Protein AF-A0AAN6MH29-F1 (afdb_monomer)

Radius of gyration: 41.67 Å; Cα contacts (8 Å, |Δi|>4): 43; chains: 1; bounding box: 93×22×119 Å

Foldseek 3Di:
DDDDDDDDDDDDDDDDDDDDDDDPPPPDDDPDDDDPPDDDPVRVCVVVVVVVVVVVVVVCCVPDPLNVPQDADPVVRFGDPVSHSDLVRDCPRPCCCCCVVVVVVVVVVD

Solvent-accessible surface area (backbone atoms only — not comparable to full-atom values): 7290 Å² total; per-residue (Å²): 138,84,82,86,84,82,78,80,81,82,81,78,78,81,82,78,86,76,85,78,78,84,80,81,79,80,76,74,84,72,78,83,75,85,55,95,89,55,76,50,76,67,53,45,50,60,63,47,45,58,63,51,52,50,51,53,50,52,51,49,46,71,74,33,68,59,61,65,70,41,60,76,36,79,89,77,74,33,33,48,85,94,52,35,69,44,72,79,56,35,86,82,20,65,62,49,50,49,50,56,59,48,38,44,54,56,63,75,73,105

Mean predicted aligned error: 18.08 Å

Structure (mmCIF, N/CA/C/O backbone):
data_AF-A0AAN6MH29-F1
#
_entry.id   AF-A0AAN6MH29-F1
#
loop_
_atom_site.group_PDB
_atom_site.id
_atom_site.type_symbol
_atom_site.label_atom_id
_atom_site.label_alt_id
_atom_site.label_comp_id
_atom_site.label_asym_id
_atom_site.label_entity_id
_atom_site.label_seq_id
_atom_site.pdbx_PDB_ins_code
_atom_site.Cartn_x
_atom_site.Cartn_y
_atom_site.Cartn_z
_atom_site.occupancy
_atom_site.B_iso_or_equiv
_atom_site.auth_seq_id
_atom_site.auth_comp_id
_atom_site.auth_asym_id
_atom_site.auth_atom_id
_atom_site.pdbx_PDB_model_num
ATOM 1 N N . MET A 1 1 ? -71.768 1.192 96.881 1.00 59.25 1 MET A N 1
ATOM 2 C CA . MET A 1 1 ? -71.438 1.476 95.469 1.00 59.25 1 MET A CA 1
ATOM 3 C C . MET A 1 1 ?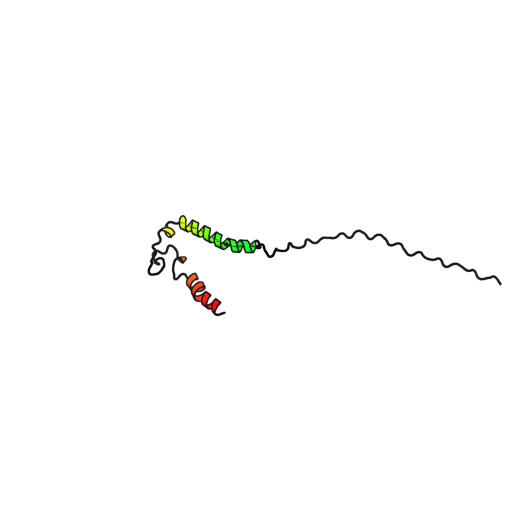 -70.070 2.155 95.455 1.00 59.25 1 MET A C 1
ATOM 5 O O . MET A 1 1 ? -70.006 3.303 95.875 1.00 59.25 1 MET A O 1
ATOM 9 N N . PRO A 1 2 ? -68.971 1.444 95.148 1.00 56.84 2 PRO A N 1
ATOM 10 C CA . PRO A 1 2 ? -67.647 2.059 95.021 1.00 56.84 2 PRO A CA 1
ATOM 11 C C . PRO A 1 2 ? -67.490 2.759 93.650 1.00 56.84 2 PRO A C 1
ATOM 13 O O . PRO A 1 2 ? -68.180 2.373 92.703 1.00 56.84 2 PRO A O 1
ATOM 16 N N . PRO A 1 3 ? -66.641 3.798 93.534 1.00 67.38 3 PRO A N 1
ATOM 17 C CA . PRO A 1 3 ? -66.381 4.499 92.271 1.00 67.38 3 PRO A CA 1
ATOM 18 C C . PRO A 1 3 ? -65.487 3.667 91.325 1.00 67.38 3 PRO A C 1
ATOM 20 O O . PRO A 1 3 ? -64.791 2.770 91.796 1.00 67.38 3 PRO A O 1
ATOM 23 N N . PRO A 1 4 ? -65.487 3.934 90.003 1.00 62.44 4 PRO A N 1
ATOM 24 C CA . PRO A 1 4 ? -64.649 3.204 89.053 1.00 62.44 4 PRO A CA 1
ATOM 25 C C . PRO A 1 4 ? -63.178 3.653 89.105 1.00 62.44 4 PRO A C 1
ATOM 27 O O . PRO A 1 4 ? -62.876 4.849 89.108 1.00 62.44 4 PRO A O 1
ATOM 30 N N . ASP A 1 5 ? -62.270 2.676 89.097 1.00 59.62 5 ASP A N 1
ATOM 31 C CA . ASP A 1 5 ? -60.820 2.860 89.037 1.00 59.62 5 ASP A CA 1
ATOM 32 C C . ASP A 1 5 ? -60.380 3.370 87.652 1.00 59.62 5 ASP A C 1
ATOM 34 O O . ASP A 1 5 ? -60.421 2.653 86.651 1.00 59.62 5 ASP A O 1
ATOM 38 N N . ASN A 1 6 ? -59.921 4.621 87.585 1.00 57.28 6 ASN A N 1
ATOM 39 C CA . ASN A 1 6 ? -59.291 5.189 86.392 1.00 57.28 6 ASN A CA 1
ATOM 40 C C . ASN A 1 6 ? -57.809 4.785 86.338 1.00 57.28 6 ASN A C 1
ATOM 42 O O . ASN A 1 6 ? -56.955 5.432 86.944 1.00 57.28 6 ASN A O 1
ATOM 46 N N . HIS A 1 7 ? -57.479 3.747 85.568 1.00 61.25 7 HIS A N 1
ATOM 47 C CA . HIS A 1 7 ? -56.090 3.473 85.195 1.00 61.25 7 HIS A CA 1
ATOM 48 C C . HIS A 1 7 ? -55.636 4.423 84.069 1.00 61.25 7 HIS A C 1
ATOM 50 O O . HIS A 1 7 ? -56.255 4.439 83.004 1.00 61.25 7 HIS A O 1
ATOM 56 N N . PRO A 1 8 ? -54.541 5.191 84.231 1.00 58.06 8 PRO A N 1
ATOM 57 C CA . PRO A 1 8 ? -54.000 5.987 83.139 1.00 58.06 8 PRO A CA 1
ATOM 58 C C . PRO A 1 8 ? -53.312 5.081 82.107 1.00 58.06 8 PRO A C 1
ATOM 60 O O . PRO A 1 8 ? -52.399 4.316 82.425 1.00 58.06 8 PRO A O 1
ATOM 63 N N . SER A 1 9 ? -53.736 5.196 80.847 1.00 56.06 9 SER A N 1
ATOM 64 C CA . SER A 1 9 ? -53.141 4.523 79.692 1.00 56.06 9 SER A CA 1
ATOM 65 C C . SER A 1 9 ? -51.634 4.784 79.608 1.00 56.06 9 SER A C 1
ATOM 67 O O . SER A 1 9 ? -51.175 5.914 79.422 1.00 56.06 9 SER A O 1
ATOM 69 N N . ARG A 1 10 ? -50.848 3.710 79.724 1.00 55.78 10 ARG A N 1
ATOM 70 C CA . ARG A 1 10 ? -49.388 3.703 79.594 1.00 55.78 10 ARG A CA 1
ATOM 71 C C . ARG A 1 10 ? -48.994 4.138 78.177 1.00 55.78 10 ARG A C 1
ATOM 73 O O . ARG A 1 10 ? -49.059 3.353 77.238 1.00 55.78 10 ARG A O 1
ATOM 80 N N . ARG A 1 11 ? -48.581 5.397 78.016 1.00 59.72 11 ARG A N 1
ATOM 81 C CA . ARG A 1 11 ? -48.057 5.944 76.755 1.00 59.72 11 ARG A CA 1
ATOM 82 C C . ARG A 1 11 ? -46.752 5.227 76.385 1.00 59.72 11 ARG A C 1
ATOM 84 O O . ARG A 1 11 ? -45.724 5.435 77.024 1.00 59.72 11 ARG A O 1
ATOM 91 N N . SER A 1 12 ? -46.786 4.382 75.359 1.00 58.56 12 SER A N 1
ATOM 92 C CA . SER A 1 12 ? -45.593 3.775 74.765 1.00 58.56 12 SER A CA 1
ATOM 93 C C . SER A 1 12 ? -44.773 4.839 74.025 1.00 58.56 12 SER A C 1
ATOM 95 O O . SER A 1 12 ? -45.284 5.524 73.140 1.00 58.56 12 SER A O 1
ATOM 97 N N . LYS A 1 13 ? -43.500 4.988 74.405 1.00 60.22 13 LYS A N 1
ATOM 98 C CA . LYS A 1 13 ? -42.505 5.813 73.701 1.00 60.22 13 LYS A CA 1
ATOM 99 C C . LYS A 1 13 ? -42.237 5.206 72.310 1.00 60.22 13 LYS A C 1
ATOM 101 O O . LYS A 1 13 ? -42.110 3.983 72.235 1.00 60.22 13 LYS A O 1
ATOM 106 N N . PRO A 1 14 ? -42.126 6.004 71.234 1.00 64.38 14 PRO A N 1
ATOM 107 C CA . PRO A 1 14 ? -41.683 5.482 69.946 1.00 64.38 14 PRO A CA 1
ATOM 108 C C . PRO A 1 14 ? -40.228 4.987 70.051 1.00 64.38 14 PRO A C 1
ATOM 110 O O . PRO A 1 14 ? -39.447 5.564 70.817 1.00 64.38 14 PRO A O 1
ATOM 113 N N . PRO A 1 15 ? -39.854 3.921 69.323 1.00 63.25 15 PRO A N 1
ATOM 114 C CA . PRO A 1 15 ? -38.483 3.427 69.311 1.00 63.25 15 PRO A CA 1
ATOM 115 C C . PRO A 1 15 ? -37.547 4.459 68.666 1.00 63.25 15 PRO A C 1
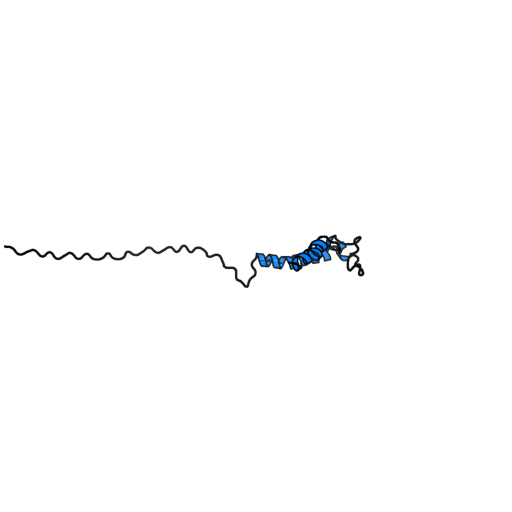ATOM 117 O O . PRO A 1 15 ? -37.855 5.022 67.615 1.00 63.25 15 PRO A O 1
ATOM 120 N N . SER A 1 16 ? -36.406 4.715 69.309 1.00 63.88 16 SER A N 1
ATOM 121 C CA . SER A 1 16 ? -35.322 5.530 68.748 1.00 63.88 16 SER A CA 1
ATOM 122 C C . SER A 1 16 ? -34.806 4.919 67.436 1.00 63.88 16 SER A C 1
ATOM 124 O O . SER A 1 16 ? -34.703 3.693 67.353 1.00 63.88 16 SER A O 1
ATOM 126 N N . PRO A 1 17 ? -34.437 5.729 66.427 1.00 62.41 17 PRO A N 1
ATOM 127 C CA . PRO A 1 17 ? -33.834 5.214 65.204 1.00 62.41 17 PRO A CA 1
ATOM 128 C C . PRO A 1 17 ? -32.441 4.647 65.504 1.00 62.41 17 PRO A C 1
ATOM 130 O O . PRO A 1 17 ? -31.566 5.351 66.010 1.00 62.41 17 PRO A O 1
ATOM 133 N N . SER A 1 18 ? -32.244 3.363 65.202 1.00 66.06 18 SER A N 1
ATOM 134 C CA . SER A 1 18 ? -30.928 2.721 65.218 1.00 66.06 18 SER A CA 1
ATOM 135 C C . SER A 1 18 ? -29.980 3.402 64.216 1.00 66.06 18 SER A C 1
ATOM 137 O O . SER A 1 18 ? -30.427 3.785 63.132 1.00 66.06 18 SER A O 1
ATOM 139 N N . PRO A 1 19 ? -28.674 3.528 64.515 1.00 65.19 19 PRO A N 1
ATOM 140 C CA . PRO A 1 19 ? -27.697 4.017 63.549 1.00 65.19 19 PRO A CA 1
ATOM 141 C C . PRO A 1 19 ? -27.545 2.991 62.419 1.00 65.19 19 PRO A C 1
ATOM 143 O O . PRO A 1 19 ? -27.209 1.835 62.672 1.00 65.19 19 PRO A O 1
ATOM 146 N N . ASN A 1 20 ? -27.793 3.399 61.173 1.00 66.88 20 ASN A N 1
ATOM 147 C CA . ASN A 1 20 ? -27.511 2.559 60.009 1.00 66.88 20 ASN A CA 1
ATOM 148 C C . ASN A 1 20 ? -25.992 2.312 59.896 1.00 66.88 20 ASN A C 1
ATOM 150 O O . ASN A 1 20 ? -25.216 3.252 60.095 1.00 66.88 20 ASN A O 1
ATOM 154 N N . PRO A 1 21 ? -25.543 1.089 59.556 1.00 67.56 21 PRO A N 1
ATOM 155 C CA . PRO A 1 21 ? -24.134 0.827 59.287 1.00 67.56 21 PRO A CA 1
ATOM 156 C C . PRO A 1 21 ? -23.659 1.612 58.047 1.00 67.56 21 PRO A C 1
ATOM 158 O O . PRO A 1 21 ? -24.452 1.854 57.132 1.00 67.56 21 PRO A O 1
ATOM 161 N N . PRO A 1 22 ? -22.378 2.021 57.991 1.00 62.03 22 PRO A N 1
ATOM 162 C CA . PRO A 1 22 ? -21.842 2.771 56.862 1.00 62.03 22 PRO A CA 1
ATOM 163 C C . PRO A 1 22 ? -21.908 1.925 55.587 1.00 62.03 22 PRO A C 1
ATOM 165 O O . PRO A 1 22 ? -21.326 0.843 55.507 1.00 62.03 22 PRO A O 1
ATOM 168 N N . ALA A 1 23 ? -22.622 2.430 54.581 1.00 62.06 23 ALA A N 1
ATOM 169 C CA . ALA A 1 23 ? -22.666 1.836 53.255 1.00 62.06 23 ALA A CA 1
ATOM 170 C C . ALA A 1 23 ? -21.245 1.794 52.675 1.00 62.06 23 ALA A C 1
ATOM 172 O O . ALA A 1 23 ? -20.635 2.830 52.414 1.00 62.06 23 ALA A O 1
ATOM 173 N N . THR A 1 24 ? -20.707 0.591 52.484 1.00 61.53 24 THR A N 1
ATOM 174 C CA . THR A 1 24 ? -19.460 0.388 51.750 1.00 61.53 24 THR A CA 1
ATOM 175 C C . THR A 1 24 ? -19.747 0.662 50.277 1.00 61.53 24 THR A C 1
ATOM 177 O O . THR A 1 24 ? -20.335 -0.162 49.579 1.00 61.53 24 THR A O 1
ATOM 180 N N . THR A 1 25 ? -19.395 1.850 49.796 1.00 63.72 25 THR A N 1
ATOM 181 C CA . THR A 1 25 ? -19.451 2.190 48.375 1.00 63.72 25 THR A CA 1
ATOM 182 C C . THR A 1 25 ? -18.399 1.373 47.631 1.00 63.72 25 THR A C 1
ATOM 184 O O . THR A 1 25 ? -17.228 1.737 47.559 1.00 63.72 25 THR A O 1
ATOM 187 N N . THR A 1 26 ? -18.806 0.238 47.064 1.00 62.00 26 THR A N 1
ATOM 188 C CA . THR A 1 26 ? -18.014 -0.464 46.052 1.00 62.00 26 THR A CA 1
ATOM 189 C C . THR A 1 26 ? -17.997 0.392 44.787 1.00 62.00 26 THR A C 1
ATOM 191 O O . THR A 1 26 ? -18.876 0.300 43.929 1.00 62.00 26 THR A O 1
ATOM 194 N N . THR A 1 27 ? -17.016 1.285 44.682 1.00 64.94 27 THR A N 1
ATOM 195 C CA . THR A 1 27 ? -16.803 2.109 43.491 1.00 64.94 27 THR A CA 1
ATOM 196 C C . THR A 1 27 ? -16.344 1.200 42.355 1.00 64.94 27 THR A C 1
ATOM 198 O O . THR A 1 27 ? -15.186 0.799 42.290 1.00 64.94 27 THR A O 1
ATOM 201 N N . THR A 1 28 ? -17.264 0.837 41.462 1.00 73.56 28 THR A N 1
ATOM 202 C CA . THR A 1 28 ? -16.914 0.136 40.220 1.00 73.56 28 THR A CA 1
ATOM 203 C C . THR A 1 28 ? -16.044 1.079 39.378 1.00 73.56 28 THR A C 1
ATOM 205 O O . THR A 1 28 ? -16.468 2.217 39.145 1.00 73.56 28 THR A O 1
ATOM 208 N N . PRO A 1 29 ? -14.836 0.680 38.935 1.00 70.12 29 PRO A N 1
ATOM 209 C CA . PRO A 1 29 ? -13.996 1.548 38.121 1.00 70.12 29 PRO A CA 1
ATOM 210 C C . PRO A 1 29 ? -14.704 1.834 36.794 1.00 70.12 29 PRO A C 1
ATOM 212 O O . PRO A 1 29 ? -15.001 0.932 36.011 1.00 70.12 29 PRO A O 1
ATOM 215 N N . ARG A 1 30 ? -15.010 3.111 36.551 1.00 71.69 30 ARG A N 1
ATOM 216 C CA . ARG A 1 30 ? -15.581 3.570 35.283 1.00 71.69 30 ARG A CA 1
ATOM 217 C C . ARG A 1 30 ? -14.510 3.424 34.196 1.00 71.69 30 ARG A C 1
ATOM 219 O O . ARG A 1 30 ? -13.396 3.899 34.423 1.00 71.69 30 ARG A O 1
ATOM 226 N N . PRO A 1 31 ? -14.814 2.828 33.027 1.00 73.00 31 PRO A N 1
ATOM 227 C CA . PRO A 1 31 ? -13.848 2.760 31.940 1.00 73.00 31 PRO A CA 1
ATOM 228 C C . PRO A 1 31 ? -13.384 4.175 31.577 1.00 73.00 31 PRO A C 1
ATOM 230 O O . PRO A 1 31 ? -14.199 5.099 31.457 1.00 73.00 31 PRO A O 1
ATOM 233 N N . ALA A 1 32 ? -12.066 4.347 31.458 1.00 73.56 32 ALA A N 1
ATOM 234 C CA . ALA A 1 32 ? -11.467 5.602 31.031 1.00 73.56 32 ALA A CA 1
ATOM 235 C C . ALA A 1 32 ? -12.043 5.976 29.658 1.00 73.56 32 ALA A C 1
ATOM 237 O O . ALA A 1 32 ? -12.068 5.172 28.729 1.00 73.56 32 ALA A O 1
ATOM 238 N N . ARG A 1 33 ? -12.582 7.189 29.556 1.00 75.19 33 ARG A N 1
ATOM 239 C CA . ARG A 1 33 ? -13.252 7.672 28.349 1.00 75.19 33 ARG A CA 1
ATOM 240 C C . ARG A 1 33 ? -12.188 8.162 27.374 1.00 75.19 33 ARG A C 1
ATOM 242 O O . ARG A 1 33 ? -11.421 9.048 27.742 1.00 75.19 33 ARG A O 1
ATOM 249 N N . ASN A 1 34 ? -12.160 7.622 26.155 1.00 73.44 34 ASN A N 1
ATOM 250 C CA . ASN A 1 34 ? -11.296 8.154 25.101 1.00 73.44 34 ASN A CA 1
ATOM 251 C C . ASN A 1 34 ? -11.635 9.629 24.852 1.00 73.44 34 ASN A C 1
ATOM 253 O O . ASN A 1 34 ? -12.801 9.999 24.693 1.00 73.44 34 ASN A O 1
ATOM 257 N N . THR A 1 35 ? -10.612 10.476 24.877 1.00 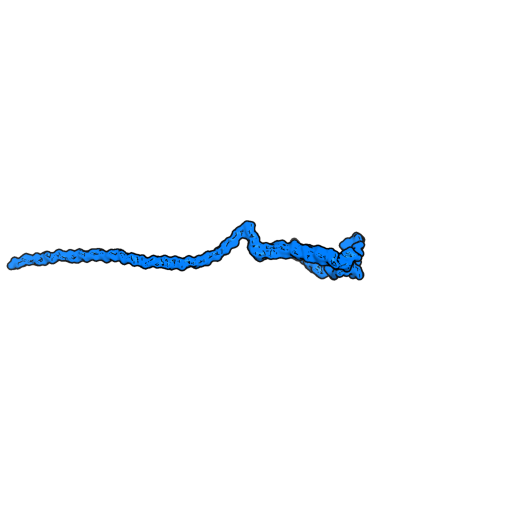79.94 35 THR A N 1
ATOM 258 C CA . THR A 1 35 ? -10.734 11.913 24.632 1.00 79.94 35 THR A CA 1
ATOM 259 C C . THR A 1 35 ? -10.887 12.170 23.132 1.00 79.94 35 THR A C 1
ATOM 261 O O . THR A 1 35 ? -10.063 11.676 22.369 1.00 79.94 35 THR A O 1
ATOM 264 N N . PRO A 1 36 ? -11.860 12.984 22.693 1.00 80.12 36 PRO A N 1
ATOM 265 C CA . PRO A 1 36 ? -12.183 13.160 21.272 1.00 80.12 36 PRO A CA 1
ATOM 266 C C . PRO A 1 36 ? -11.106 13.881 20.443 1.00 80.12 36 PRO A C 1
ATOM 268 O O . PRO A 1 36 ? -11.215 13.933 19.226 1.00 80.12 36 PRO A O 1
ATOM 271 N N . TYR A 1 37 ? -10.084 14.452 21.087 1.00 81.94 37 TYR A N 1
ATOM 272 C CA . TYR A 1 37 ? -9.033 15.238 20.430 1.00 81.94 37 TYR A CA 1
ATOM 273 C C . TYR A 1 37 ? -7.682 14.523 20.342 1.00 81.94 37 TYR A C 1
ATOM 275 O O . TYR A 1 37 ? -6.759 15.048 19.725 1.00 81.94 37 TYR A O 1
ATOM 283 N N . LEU A 1 38 ? -7.541 13.357 20.976 1.00 85.12 38 LEU A N 1
ATOM 284 C CA . LEU A 1 38 ? -6.310 12.571 20.943 1.00 85.12 38 LEU A CA 1
ATOM 285 C C . LEU A 1 38 ? -6.590 11.279 20.176 1.00 85.12 38 LEU A C 1
ATOM 287 O O . LEU A 1 38 ? -7.587 10.622 20.487 1.00 85.12 38 LEU A O 1
ATOM 291 N N . PRO A 1 39 ? -5.730 10.902 19.215 1.00 84.25 39 PRO A N 1
ATOM 292 C CA . PRO A 1 39 ? -5.878 9.639 18.519 1.00 84.25 39 PRO A CA 1
ATOM 293 C C . PRO A 1 39 ? -5.850 8.492 19.520 1.00 84.25 39 PRO A C 1
ATOM 295 O O . PRO A 1 39 ? -5.019 8.466 20.437 1.00 84.25 39 PRO A O 1
ATOM 298 N N . THR A 1 40 ? -6.723 7.514 19.327 1.00 90.19 40 THR A N 1
ATOM 299 C CA . THR A 1 40 ? -6.609 6.260 20.072 1.00 90.19 40 THR A CA 1
ATOM 300 C C . THR A 1 40 ? -5.304 5.542 19.691 1.00 90.19 40 THR A C 1
ATOM 302 O O . THR A 1 40 ? -4.766 5.773 18.606 1.00 90.19 40 THR A O 1
ATOM 305 N N . PRO A 1 41 ? -4.763 4.640 20.530 1.00 88.81 41 PRO A N 1
ATOM 306 C CA . PRO A 1 41 ? -3.535 3.910 20.194 1.00 88.81 41 PRO A CA 1
ATOM 307 C C . PRO A 1 41 ? -3.609 3.176 18.845 1.00 88.81 41 PRO A C 1
ATOM 309 O O . PRO A 1 41 ? -2.624 3.106 18.114 1.00 88.81 41 PRO A O 1
ATOM 312 N N . THR A 1 42 ? -4.792 2.671 18.489 1.00 91.31 42 THR A N 1
ATOM 313 C CA . THR A 1 42 ? -5.065 2.030 17.199 1.00 91.31 42 THR A CA 1
ATOM 314 C C . THR A 1 42 ? -5.068 3.024 16.043 1.00 91.31 42 THR A C 1
ATOM 316 O O . THR A 1 42 ? -4.482 2.740 15.003 1.00 91.31 42 THR A O 1
ATOM 319 N N . GLU A 1 43 ? -5.675 4.201 16.212 1.00 90.88 43 GLU A N 1
ATOM 320 C CA . GLU A 1 43 ? -5.645 5.260 15.193 1.00 90.88 43 GLU A CA 1
ATOM 321 C C . GLU A 1 43 ? -4.225 5.769 14.977 1.00 90.88 43 GLU A C 1
ATOM 323 O O . GLU A 1 43 ? -3.795 5.934 13.839 1.00 90.88 43 GLU A O 1
ATOM 328 N N . PHE A 1 44 ? -3.467 5.951 16.058 1.00 92.94 44 PHE A N 1
ATOM 329 C CA . PHE A 1 44 ? -2.066 6.330 15.978 1.00 92.94 44 PHE A CA 1
ATOM 330 C C . PHE A 1 44 ? -1.247 5.289 15.212 1.00 92.94 44 PHE A C 1
ATOM 332 O O . PHE A 1 44 ? -0.471 5.659 14.335 1.00 92.94 44 PHE A O 1
ATOM 339 N N . LEU A 1 45 ? -1.444 3.994 15.487 1.00 95.19 45 LEU A N 1
ATOM 340 C CA . LEU A 1 45 ? -0.760 2.922 14.762 1.00 95.19 45 LEU A CA 1
ATOM 341 C C . LEU A 1 45 ? -1.0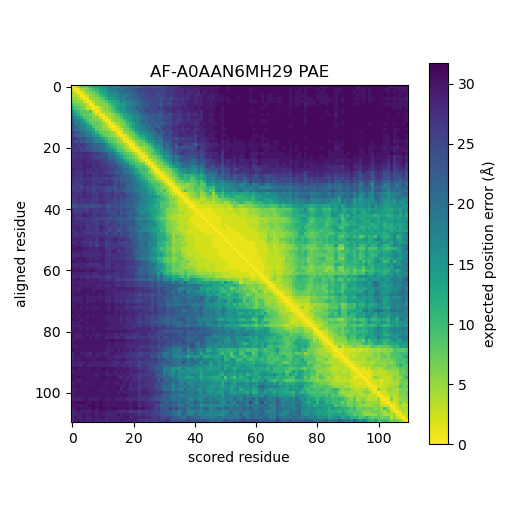88 2.953 13.262 1.00 95.19 45 LEU A C 1
ATOM 343 O O . LEU A 1 45 ? -0.184 2.830 12.438 1.00 95.19 45 LEU A O 1
ATOM 347 N N . LEU A 1 46 ? -2.360 3.156 12.907 1.00 94.88 46 LEU A N 1
ATOM 348 C CA . LEU A 1 46 ? -2.795 3.262 11.512 1.00 94.88 46 LEU A CA 1
ATOM 349 C C . LEU A 1 46 ? -2.194 4.492 10.817 1.00 94.88 46 LEU A C 1
ATOM 351 O O . LEU A 1 46 ? -1.697 4.380 9.697 1.00 94.88 46 LEU A O 1
ATOM 355 N N . LEU A 1 47 ? -2.184 5.646 11.488 1.00 93.00 47 LEU A N 1
ATOM 356 C CA . LEU A 1 47 ? -1.581 6.880 10.978 1.00 93.00 47 LEU A CA 1
ATOM 357 C C . LEU A 1 47 ? -0.059 6.759 10.839 1.00 93.00 47 LEU A C 1
ATOM 359 O O . LEU A 1 47 ? 0.508 7.259 9.869 1.00 93.00 47 LEU A O 1
ATOM 363 N N . ALA A 1 48 ? 0.601 6.079 11.778 1.00 95.06 48 ALA A N 1
ATOM 364 C CA . ALA A 1 48 ? 2.044 5.859 11.770 1.00 95.06 48 ALA A CA 1
ATOM 365 C C . ALA A 1 48 ? 2.481 4.830 10.718 1.00 95.06 48 ALA A C 1
ATOM 367 O O . ALA A 1 48 ? 3.623 4.877 10.260 1.00 95.06 48 ALA A O 1
ATOM 368 N N . LEU A 1 49 ? 1.588 3.929 10.299 1.00 96.12 49 LEU A N 1
ATOM 369 C CA . LEU A 1 49 ? 1.905 2.872 9.342 1.00 96.12 49 LEU A CA 1
ATOM 370 C C . LEU A 1 49 ? 2.414 3.438 8.009 1.00 96.12 49 LEU A C 1
ATOM 372 O O . LEU A 1 49 ? 3.426 2.970 7.494 1.00 96.12 49 LEU A O 1
ATOM 376 N N . TYR A 1 50 ? 1.756 4.468 7.468 1.00 87.19 50 TYR A N 1
ATOM 377 C CA . TYR A 1 50 ? 2.149 5.072 6.192 1.00 87.19 50 TYR A CA 1
ATOM 378 C C . TYR A 1 50 ? 3.567 5.680 6.206 1.00 87.19 50 TYR A C 1
ATOM 380 O O . TYR A 1 50 ? 4.399 5.239 5.408 1.00 87.19 50 TYR A O 1
ATOM 388 N N . PRO A 1 51 ? 3.906 6.639 7.094 1.00 92.94 51 PR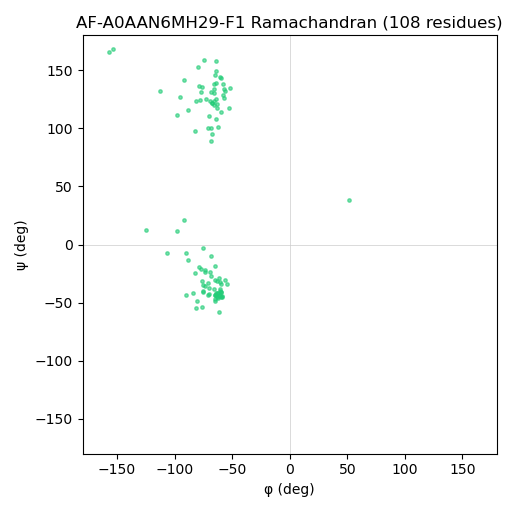O A N 1
ATOM 389 C CA . PRO A 1 51 ? 5.254 7.203 7.128 1.00 92.94 51 PRO A CA 1
ATOM 390 C C . PRO A 1 51 ? 6.312 6.163 7.521 1.00 92.94 51 PRO A C 1
ATOM 392 O O . PRO A 1 51 ? 7.442 6.238 7.039 1.00 92.94 51 PRO A O 1
ATOM 395 N N . PHE A 1 52 ? 5.961 5.165 8.338 1.00 95.81 52 PHE A N 1
ATOM 396 C CA . PHE A 1 52 ? 6.869 4.073 8.685 1.00 95.81 52 PHE A CA 1
ATOM 397 C C . PHE A 1 52 ? 7.223 3.204 7.470 1.00 95.81 52 PHE A C 1
ATOM 399 O O . PHE A 1 52 ? 8.403 2.972 7.197 1.00 95.81 52 PHE A O 1
ATOM 406 N N . LEU A 1 53 ? 6.222 2.779 6.693 1.00 92.06 53 LEU A N 1
ATOM 407 C CA . LEU A 1 53 ? 6.439 2.042 5.446 1.00 92.06 53 LEU A CA 1
ATOM 408 C C . LEU A 1 53 ? 7.246 2.867 4.438 1.00 92.06 53 LEU A C 1
ATOM 410 O O . LEU A 1 53 ? 8.115 2.319 3.759 1.00 92.06 53 LEU A O 1
ATOM 414 N N . LEU A 1 54 ? 7.001 4.179 4.370 1.00 90.00 54 LEU A N 1
ATOM 415 C CA . LEU A 1 54 ? 7.748 5.081 3.497 1.00 90.00 54 LEU A CA 1
ATOM 416 C C . LEU A 1 54 ? 9.232 5.154 3.889 1.00 90.00 54 LEU A C 1
ATOM 418 O O . LEU A 1 54 ? 10.092 5.070 3.014 1.00 90.00 54 LEU A O 1
ATOM 422 N N . LEU A 1 55 ? 9.543 5.250 5.186 1.00 94.56 55 LEU A N 1
ATOM 423 C CA . LEU A 1 55 ? 10.920 5.256 5.690 1.00 94.56 55 LEU A CA 1
ATOM 424 C C . LEU A 1 55 ? 11.641 3.938 5.368 1.00 94.56 55 LEU A C 1
ATOM 426 O O . LEU A 1 55 ? 12.768 3.955 4.873 1.00 94.56 55 LEU A O 1
ATOM 430 N N . LEU A 1 56 ? 10.981 2.801 5.609 1.00 92.62 56 LEU A N 1
ATOM 431 C CA . LEU A 1 56 ? 11.527 1.482 5.281 1.00 92.62 56 LEU A CA 1
ATOM 432 C C . LEU A 1 56 ? 11.777 1.333 3.776 1.00 92.62 56 LEU A C 1
ATOM 434 O O . LEU A 1 56 ? 12.844 0.870 3.373 1.00 92.62 56 LEU A O 1
ATOM 438 N N . GLY A 1 57 ? 10.827 1.767 2.945 1.00 83.25 57 GLY A N 1
ATOM 439 C CA . GLY A 1 57 ? 10.966 1.763 1.490 1.00 83.25 57 GLY A CA 1
ATOM 440 C C . GLY A 1 57 ? 12.104 2.663 1.004 1.00 83.25 57 GLY A C 1
ATOM 441 O O . GLY A 1 57 ? 12.884 2.253 0.146 1.00 83.25 57 GLY A O 1
ATOM 442 N N . ALA A 1 58 ? 12.251 3.856 1.587 1.00 84.62 58 ALA A N 1
ATOM 443 C CA . ALA A 1 58 ? 13.336 4.781 1.269 1.00 84.62 58 ALA A CA 1
ATOM 444 C C . ALA A 1 58 ? 14.710 4.216 1.661 1.00 84.62 58 ALA A C 1
ATOM 446 O O . ALA A 1 58 ? 15.654 4.284 0.871 1.00 84.62 58 ALA A O 1
ATOM 447 N N . LEU A 1 59 ? 14.820 3.604 2.846 1.00 90.12 59 LEU A N 1
ATOM 448 C CA . LEU A 1 59 ? 16.052 2.951 3.288 1.00 90.12 59 LEU A CA 1
ATOM 449 C C . LEU A 1 59 ? 16.411 1.776 2.368 1.00 90.12 59 LEU A C 1
ATOM 451 O O . LEU A 1 59 ? 17.551 1.672 1.917 1.00 90.12 59 LEU A O 1
ATOM 455 N N . TYR A 1 60 ? 15.433 0.938 2.016 1.00 84.25 60 TYR A N 1
ATOM 456 C CA . TYR A 1 60 ? 15.624 -0.149 1.056 1.00 84.25 60 TYR A CA 1
ATOM 457 C C . TYR A 1 60 ? 16.096 0.366 -0.312 1.00 84.25 60 TYR A C 1
ATOM 459 O O . TYR A 1 60 ? 17.049 -0.175 -0.872 1.00 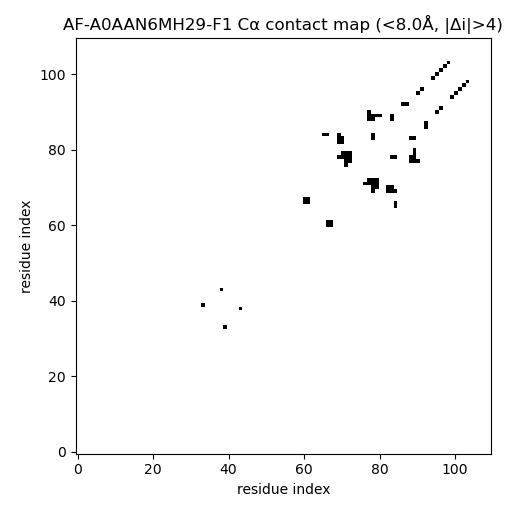84.25 60 TYR A O 1
ATOM 467 N N . ALA A 1 61 ? 15.493 1.442 -0.827 1.00 79.44 61 ALA A N 1
ATOM 468 C CA . ALA A 1 61 ? 15.883 2.041 -2.102 1.00 79.44 61 ALA A CA 1
ATOM 469 C C . ALA A 1 61 ? 17.320 2.592 -2.088 1.00 79.44 61 ALA A C 1
ATOM 471 O O . ALA A 1 61 ? 17.997 2.570 -3.117 1.00 79.44 61 ALA A O 1
ATOM 472 N N . LEU A 1 62 ? 17.798 3.070 -0.933 1.00 83.88 62 LEU A N 1
ATOM 473 C CA . LEU A 1 62 ? 19.157 3.584 -0.776 1.00 83.88 62 LEU A CA 1
ATOM 474 C C . LEU A 1 62 ? 20.202 2.463 -0.724 1.00 83.88 62 LEU A C 1
ATOM 476 O O . LEU A 1 62 ? 21.277 2.617 -1.311 1.00 83.88 62 LEU A O 1
ATOM 480 N N . LEU A 1 63 ? 19.889 1.371 -0.020 1.00 85.94 63 LEU A N 1
ATOM 481 C CA . LEU A 1 63 ? 20.787 0.231 0.189 1.00 85.94 63 LEU A CA 1
ATOM 482 C C . LEU A 1 63 ? 20.792 -0.745 -0.993 1.00 85.94 63 LEU A C 1
ATOM 4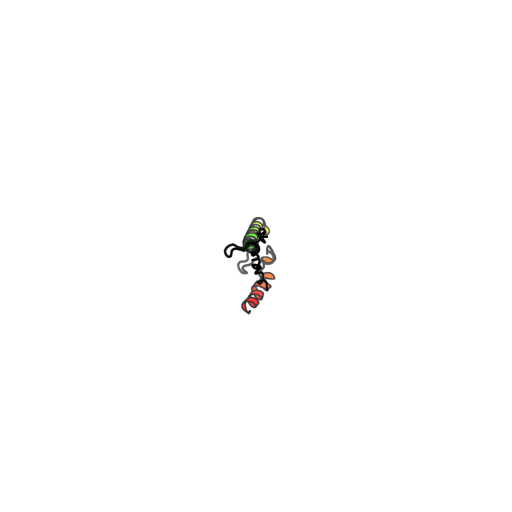84 O O . LEU A 1 63 ? 21.770 -1.468 -1.174 1.00 85.94 63 LEU A O 1
ATOM 488 N N . SER A 1 64 ? 19.722 -0.789 -1.789 1.00 77.25 64 SER A N 1
ATOM 489 C CA . SER A 1 64 ? 19.594 -1.753 -2.878 1.00 77.25 64 SER A CA 1
ATOM 490 C C . SER A 1 64 ? 20.198 -1.216 -4.191 1.00 77.25 64 SER A C 1
ATOM 492 O O . SER A 1 64 ? 19.701 -0.243 -4.768 1.00 77.25 64 SER A O 1
ATOM 494 N N . PRO A 1 65 ? 21.269 -1.840 -4.719 1.00 71.06 65 PRO A N 1
ATOM 495 C CA . PRO A 1 65 ? 21.906 -1.397 -5.960 1.00 71.06 65 PRO A CA 1
ATOM 496 C C . PRO A 1 65 ? 21.014 -1.617 -7.192 1.00 71.06 65 PRO A C 1
ATOM 498 O O . PRO A 1 65 ? 21.102 -0.861 -8.159 1.00 71.06 65 PRO A O 1
ATOM 501 N N . THR A 1 66 ? 20.116 -2.609 -7.154 1.00 69.19 66 THR A N 1
ATOM 502 C CA . THR A 1 66 ? 19.197 -2.911 -8.262 1.00 69.19 66 THR A CA 1
ATOM 503 C C . THR A 1 66 ? 18.114 -1.850 -8.423 1.00 69.19 66 THR A C 1
ATOM 505 O O . THR A 1 66 ? 17.724 -1.553 -9.548 1.00 69.19 66 THR A O 1
ATOM 508 N N . THR A 1 67 ? 17.651 -1.234 -7.330 1.00 66.56 67 THR A N 1
ATOM 509 C CA . THR A 1 67 ? 16.660 -0.149 -7.391 1.00 66.56 67 THR A CA 1
ATOM 510 C C . THR A 1 67 ? 17.271 1.174 -7.832 1.00 66.56 67 THR A C 1
ATOM 512 O O . THR A 1 67 ? 16.591 1.952 -8.493 1.00 66.56 67 THR A O 1
ATOM 515 N N . ARG A 1 68 ? 18.546 1.436 -7.512 1.00 67.69 68 ARG A N 1
ATOM 516 C CA . ARG A 1 68 ? 19.220 2.698 -7.877 1.00 67.69 68 ARG A CA 1
ATOM 517 C C . ARG A 1 68 ? 19.612 2.780 -9.346 1.00 67.69 68 ARG A C 1
ATOM 519 O O . ARG A 1 68 ? 19.550 3.861 -9.918 1.00 67.69 68 ARG A O 1
ATOM 526 N N . ASN A 1 69 ? 20.001 1.658 -9.946 1.00 68.44 69 ASN A N 1
ATOM 527 C CA . ASN A 1 69 ? 20.505 1.622 -11.322 1.00 68.44 69 ASN A CA 1
ATOM 528 C C . ASN A 1 69 ? 19.442 1.212 -12.351 1.00 68.44 69 ASN A C 1
ATOM 530 O O . ASN A 1 69 ? 19.778 0.906 -13.494 1.00 68.44 69 ASN A O 1
ATOM 534 N N . ALA A 1 70 ? 18.167 1.171 -11.961 1.00 71.06 70 ALA A N 1
ATOM 535 C CA . ALA A 1 70 ? 17.097 0.795 -12.868 1.00 71.06 70 ALA A CA 1
ATOM 536 C C . ALA A 1 70 ? 16.945 1.840 -13.993 1.00 71.06 70 ALA A C 1
ATOM 538 O O . ALA A 1 70 ? 16.660 3.005 -13.703 1.00 71.06 70 ALA A O 1
ATOM 539 N N . PRO A 1 71 ? 17.097 1.455 -15.275 1.00 73.44 71 PRO A N 1
ATOM 540 C CA . PRO A 1 71 ? 16.968 2.387 -16.388 1.00 73.44 71 PRO A CA 1
ATOM 541 C C . PRO A 1 71 ? 15.526 2.893 -16.478 1.00 73.44 71 PRO A C 1
ATOM 543 O O . PRO A 1 71 ? 14.578 2.106 -16.433 1.00 73.44 71 PRO A O 1
ATOM 546 N N . TYR A 1 72 ? 15.357 4.209 -16.562 1.00 75.88 72 TYR A N 1
ATOM 547 C CA . TYR A 1 72 ? 14.056 4.862 -16.686 1.00 75.88 72 TYR A CA 1
ATOM 548 C C . TYR A 1 72 ? 13.747 5.127 -18.159 1.00 75.88 72 TYR A C 1
ATOM 550 O O . TYR A 1 72 ? 14.559 5.734 -18.858 1.00 75.88 72 TYR A O 1
ATOM 558 N N . ASP A 1 73 ? 12.581 4.688 -18.628 1.00 76.75 73 ASP A N 1
ATOM 559 C CA . ASP A 1 73 ? 12.089 5.010 -19.964 1.00 76.75 73 ASP A CA 1
ATOM 560 C C . ASP A 1 73 ? 11.098 6.181 -19.885 1.00 76.75 73 ASP A C 1
ATOM 562 O O . ASP A 1 73 ? 9.981 6.070 -19.367 1.00 76.75 73 ASP A O 1
ATOM 566 N N . ALA A 1 74 ? 11.528 7.324 -20.423 1.00 75.88 74 ALA A N 1
ATOM 567 C CA . ALA A 1 74 ? 10.752 8.554 -20.438 1.00 75.88 74 ALA A CA 1
ATOM 568 C C . ALA A 1 74 ? 9.533 8.489 -21.370 1.00 75.88 74 ALA A C 1
ATOM 570 O O . ALA A 1 74 ? 8.578 9.219 -21.132 1.00 75.88 74 ALA A O 1
ATOM 571 N N . ALA A 1 75 ? 9.520 7.626 -22.392 1.00 77.12 75 ALA A N 1
ATOM 572 C CA . ALA A 1 75 ? 8.386 7.524 -23.313 1.00 77.12 75 ALA A CA 1
ATOM 573 C C . ALA A 1 75 ? 7.202 6.784 -22.675 1.00 77.12 75 ALA A C 1
ATOM 575 O O . ALA A 1 75 ? 6.046 7.177 -22.833 1.00 77.12 75 ALA A O 1
ATOM 576 N N . SER A 1 76 ? 7.481 5.725 -21.912 1.00 69.31 76 SER A N 1
ATOM 577 C CA . SER A 1 76 ? 6.451 4.957 -21.205 1.00 69.31 76 SER A CA 1
ATOM 578 C C . SER A 1 76 ? 6.156 5.467 -19.790 1.00 69.31 76 SER A C 1
ATOM 580 O O . SER A 1 76 ? 5.193 4.996 -19.171 1.00 69.31 76 SER A O 1
ATOM 582 N N . HIS A 1 77 ? 6.944 6.434 -19.298 1.00 71.62 77 HIS A N 1
ATOM 583 C CA . HIS A 1 77 ? 6.947 6.900 -17.905 1.00 71.62 77 HIS A CA 1
ATOM 584 C C . HIS A 1 77 ? 7.094 5.722 -16.926 1.00 71.62 77 HIS A C 1
ATOM 586 O O . HIS A 1 77 ? 6.406 5.643 -15.905 1.00 71.62 77 HIS A O 1
ATOM 592 N N . SER A 1 78 ? 7.922 4.738 -17.280 1.00 69.44 78 SER A N 1
ATOM 593 C CA . SER A 1 78 ? 8.065 3.507 -16.506 1.00 69.44 78 SER A CA 1
ATOM 594 C C . SER A 1 78 ? 9.434 2.870 -16.705 1.00 69.44 78 SER A C 1
ATOM 596 O O . SER A 1 78 ? 10.196 3.254 -17.588 1.00 69.44 78 SER A O 1
ATOM 598 N N . HIS A 1 79 ? 9.770 1.888 -15.873 1.00 72.44 79 HIS A N 1
ATOM 599 C CA . HIS A 1 79 ? 10.949 1.067 -16.121 1.00 72.44 79 HIS A CA 1
ATOM 600 C C . HIS A 1 79 ? 10.631 0.011 -17.193 1.00 72.44 79 HIS A C 1
ATOM 602 O O . HIS A 1 79 ? 9.577 -0.633 -17.100 1.00 72.44 79 HIS A O 1
ATOM 608 N N . PRO A 1 80 ? 11.526 -0.223 -18.173 1.00 69.12 80 PRO A N 1
ATOM 609 C CA . PRO A 1 80 ? 11.352 -1.277 -19.166 1.00 69.12 80 PRO A CA 1
ATOM 610 C C . PRO A 1 80 ? 11.076 -2.621 -18.477 1.00 69.12 80 PRO A C 1
ATOM 612 O O . PRO A 1 80 ? 11.802 -2.961 -17.544 1.00 69.12 80 PRO A O 1
ATOM 615 N N . PRO A 1 81 ? 10.096 -3.433 -18.917 1.00 64.50 81 PRO A N 1
ATOM 616 C CA . PRO A 1 81 ? 9.736 -4.682 -18.236 1.00 64.50 81 PRO A CA 1
ATOM 617 C C . PRO A 1 81 ? 10.903 -5.663 -18.053 1.00 64.50 81 PRO A C 1
ATOM 619 O O . PRO A 1 81 ? 10.927 -6.394 -17.066 1.00 64.50 81 PRO A O 1
ATOM 622 N N . ALA A 1 82 ? 11.871 -5.649 -18.978 1.00 66.00 82 ALA A N 1
ATOM 623 C CA . ALA A 1 82 ? 13.083 -6.471 -18.945 1.00 66.00 82 ALA A CA 1
ATOM 624 C C . ALA A 1 82 ? 14.120 -6.015 -17.899 1.00 66.00 82 ALA A C 1
ATOM 626 O O . ALA A 1 82 ? 14.955 -6.807 -17.474 1.00 66.00 82 ALA A O 1
ATOM 627 N N . HIS A 1 83 ? 14.055 -4.753 -17.470 1.00 65.06 83 HIS A N 1
ATOM 628 C CA . HIS A 1 83 ? 14.978 -4.140 -16.510 1.00 65.06 8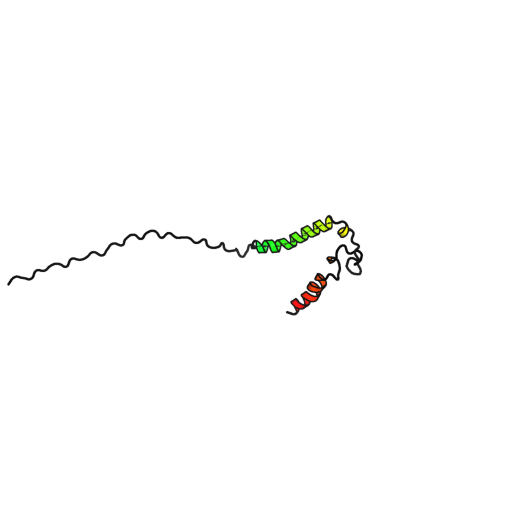3 HIS A CA 1
ATOM 629 C C . HIS A 1 83 ? 14.251 -3.535 -15.303 1.00 65.06 83 HIS A C 1
ATOM 631 O O . HIS A 1 83 ? 14.840 -2.780 -14.530 1.00 65.06 83 HIS A O 1
ATOM 637 N N . ALA A 1 84 ? 12.965 -3.852 -15.138 1.00 64.81 84 ALA A N 1
ATOM 638 C CA . ALA A 1 84 ? 12.182 -3.380 -14.017 1.00 64.81 84 ALA A CA 1
ATOM 639 C C . ALA A 1 84 ? 12.754 -4.006 -12.733 1.00 64.81 84 ALA A C 1
ATOM 641 O O . ALA A 1 84 ? 12.798 -5.234 -12.626 1.00 64.81 84 ALA A O 1
ATOM 642 N N . PRO A 1 85 ? 13.157 -3.194 -11.740 1.00 66.19 85 PRO A N 1
ATOM 643 C CA . PRO A 1 85 ? 13.810 -3.694 -10.531 1.00 66.19 85 PRO A CA 1
ATOM 644 C C . PRO A 1 85 ? 12.877 -4.573 -9.685 1.00 66.19 85 PRO A C 1
ATOM 646 O O . PRO A 1 85 ? 13.338 -5.354 -8.858 1.00 66.19 85 PRO A O 1
ATOM 649 N N . SER A 1 86 ? 11.558 -4.474 -9.896 1.00 71.38 86 SER A N 1
ATOM 650 C CA . SER A 1 86 ? 10.558 -5.354 -9.294 1.00 71.38 86 SER A CA 1
ATOM 651 C C . SER A 1 86 ? 9.254 -5.394 -10.106 1.00 71.38 86 SER A C 1
ATOM 653 O O . SER A 1 86 ? 8.995 -4.557 -10.974 1.00 71.38 86 SER A O 1
ATOM 655 N N . TYR A 1 87 ? 8.389 -6.370 -9.814 1.00 73.06 87 TYR A N 1
ATOM 656 C CA . TYR A 1 87 ? 7.057 -6.503 -10.424 1.00 73.06 87 TYR A CA 1
ATOM 657 C C . TYR A 1 87 ? 6.123 -5.306 -10.146 1.00 73.06 87 TYR A C 1
ATOM 659 O O . TYR A 1 87 ? 5.268 -4.989 -10.972 1.00 73.06 87 TYR A O 1
ATOM 667 N N . PHE A 1 88 ? 6.293 -4.608 -9.019 1.00 70.44 88 PHE A N 1
ATOM 668 C CA . PHE A 1 88 ? 5.502 -3.418 -8.672 1.00 70.44 88 PHE A CA 1
ATOM 669 C C . PHE A 1 88 ? 5.917 -2.152 -9.421 1.00 70.44 88 PHE A C 1
ATOM 671 O O . PHE A 1 88 ? 5.098 -1.255 -9.577 1.00 70.44 88 PHE A O 1
ATOM 678 N N . ALA A 1 89 ? 7.138 -2.097 -9.957 1.00 71.94 89 ALA A N 1
ATOM 679 C CA . ALA A 1 89 ? 7.611 -0.963 -10.752 1.00 71.94 89 ALA A CA 1
ATOM 680 C C . ALA A 1 89 ? 7.026 -0.927 -12.180 1.00 71.94 89 ALA A C 1
ATOM 682 O O . ALA A 1 89 ? 7.315 -0.015 -12.955 1.00 71.94 89 ALA A O 1
ATOM 683 N N . ARG A 1 90 ? 6.229 -1.936 -12.553 1.00 74.31 90 ARG A N 1
ATOM 684 C CA . ARG A 1 90 ? 5.621 -2.054 -13.879 1.00 74.31 90 ARG A CA 1
ATOM 685 C C . ARG A 1 90 ? 4.241 -1.409 -13.914 1.00 74.31 90 ARG A C 1
ATOM 687 O O . ARG A 1 90 ? 3.432 -1.580 -13.005 1.00 74.31 90 ARG A O 1
ATOM 694 N N . LYS A 1 91 ? 3.937 -0.758 -15.036 1.00 70.31 91 LYS A N 1
ATOM 695 C CA . LYS A 1 91 ? 2.633 -0.130 -15.298 1.00 70.31 91 LYS A CA 1
ATOM 696 C C . LYS A 1 91 ? 1.469 -1.131 -15.275 1.00 70.31 91 LYS A C 1
ATOM 698 O O . LYS A 1 91 ? 0.380 -0.784 -14.816 1.00 70.31 91 LYS A O 1
ATOM 703 N N . ASP A 1 92 ? 1.728 -2.374 -15.680 1.00 77.62 92 ASP A N 1
ATOM 704 C CA . ASP A 1 92 ? 0.753 -3.475 -15.727 1.00 77.62 92 ASP A CA 1
ATOM 705 C C . ASP A 1 92 ? 0.720 -4.318 -14.444 1.00 77.62 92 ASP A C 1
ATOM 707 O O . ASP A 1 92 ? 0.278 -5.467 -14.440 1.00 77.62 92 ASP A O 1
ATOM 711 N N . ASN A 1 93 ? 1.194 -3.766 -13.325 1.00 82.88 93 ASN A N 1
ATOM 712 C CA . ASN A 1 93 ? 1.064 -4.419 -12.035 1.00 82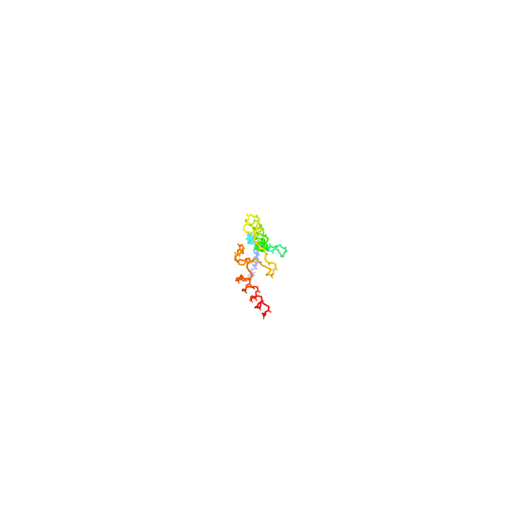.88 93 ASN A CA 1
ATOM 713 C C . ASN A 1 93 ? -0.419 -4.717 -11.718 1.00 82.88 93 ASN A C 1
ATOM 715 O O . ASN A 1 93 ? -1.294 -3.859 -11.885 1.00 82.88 93 ASN A O 1
ATOM 719 N N . VAL A 1 94 ? -0.712 -5.935 -11.249 1.00 80.88 94 VAL A N 1
ATOM 720 C CA . VAL A 1 94 ? -2.089 -6.378 -10.969 1.00 80.88 94 VAL A CA 1
ATOM 721 C C . VAL A 1 94 ? -2.779 -5.503 -9.915 1.00 80.88 94 VAL A C 1
ATOM 723 O O . VAL A 1 94 ? -3.964 -5.223 -10.083 1.00 80.88 94 VAL A O 1
ATOM 726 N N . PHE A 1 95 ? -2.072 -4.974 -8.906 1.00 76.44 95 PHE A N 1
ATOM 727 C CA . PHE A 1 95 ? -2.661 -4.006 -7.968 1.00 76.44 95 PHE A CA 1
ATOM 728 C C . PHE A 1 95 ? -3.047 -2.703 -8.669 1.00 76.44 95 PHE A C 1
ATOM 730 O O . PHE A 1 95 ? -4.173 -2.244 -8.504 1.00 76.44 95 PHE A O 1
ATOM 737 N N . ASN A 1 96 ? -2.172 -2.133 -9.504 1.00 78.50 96 ASN A N 1
ATOM 738 C CA . ASN A 1 96 ? -2.505 -0.928 -10.273 1.00 78.50 96 ASN A CA 1
ATOM 739 C C . ASN A 1 96 ? -3.723 -1.170 -11.189 1.00 78.50 96 ASN A C 1
ATOM 741 O O . ASN A 1 96 ? -4.638 -0.357 -11.293 1.00 78.50 96 ASN A O 1
ATOM 745 N N . THR A 1 97 ? -3.792 -2.339 -11.819 1.00 80.19 97 THR A N 1
ATOM 746 C CA . THR A 1 97 ? -4.896 -2.667 -12.728 1.00 80.19 97 THR A CA 1
ATOM 747 C C . THR A 1 97 ? -6.214 -2.905 -11.985 1.00 80.19 97 THR A C 1
ATOM 749 O O . THR A 1 97 ? -7.261 -2.427 -12.425 1.00 80.19 97 THR A O 1
ATOM 752 N N . LEU A 1 98 ? -6.192 -3.631 -10.866 1.00 80.12 98 LEU A N 1
ATOM 753 C CA . LEU A 1 98 ? -7.403 -3.994 -10.129 1.00 80.12 98 LEU A CA 1
ATOM 754 C C . LEU A 1 98 ? -7.877 -2.903 -9.173 1.00 80.12 98 LEU A C 1
ATOM 756 O O . LEU A 1 98 ? -9.073 -2.653 -9.131 1.00 80.12 98 LEU A O 1
ATOM 760 N N . PHE A 1 99 ? -6.986 -2.240 -8.438 1.00 71.88 99 PHE A N 1
ATOM 761 C CA . PHE A 1 99 ? -7.372 -1.231 -7.447 1.00 71.88 99 PHE A CA 1
ATOM 762 C C . PHE A 1 99 ? -7.452 0.172 -8.038 1.00 71.88 99 PHE A C 1
ATOM 764 O O . PHE A 1 99 ? -8.421 0.878 -7.781 1.00 71.88 99 PHE A O 1
ATOM 771 N N . VAL A 1 100 ? -6.480 0.570 -8.862 1.00 69.44 100 VAL A N 1
ATOM 772 C CA . VAL A 1 100 ? -6.464 1.933 -9.410 1.00 69.44 100 VAL A CA 1
ATOM 773 C C . VAL A 1 100 ? -7.399 2.031 -10.605 1.00 69.44 100 VAL A C 1
ATOM 775 O O . VAL A 1 100 ? -8.306 2.849 -10.603 1.00 69.44 100 VAL A O 1
ATOM 778 N N . LYS A 1 101 ? -7.235 1.178 -11.623 1.00 73.25 101 LYS A N 1
ATOM 779 C CA . LYS A 1 101 ? -8.068 1.287 -12.833 1.00 73.25 101 LYS A CA 1
ATOM 780 C C . LYS A 1 101 ? -9.483 0.756 -12.620 1.00 73.25 101 LYS A C 1
ATOM 782 O O . LYS A 1 101 ? -10.444 1.462 -12.900 1.00 73.25 101 LYS A O 1
ATOM 787 N N . LYS A 1 102 ? -9.627 -0.487 -12.150 1.00 76.50 102 LYS A N 1
ATOM 788 C CA . LYS A 1 102 ? -10.956 -1.094 -11.969 1.00 76.50 102 LYS A CA 1
ATOM 789 C C . LYS A 1 102 ? -11.617 -0.626 -10.672 1.00 76.50 102 LYS A C 1
ATOM 791 O O . LYS A 1 102 ? -12.754 -0.182 -10.712 1.00 76.50 102 LYS A O 1
ATOM 796 N N . GLY A 1 103 ? -10.907 -0.676 -9.548 1.00 75.12 103 GLY A N 1
ATOM 797 C CA . GLY A 1 103 ? -11.431 -0.365 -8.216 1.00 75.12 103 GLY A CA 1
ATOM 798 C C . GLY A 1 103 ? -11.898 1.079 -8.072 1.00 75.12 103 GLY A C 1
ATOM 799 O O . GLY A 1 103 ? -12.989 1.303 -7.556 1.00 75.12 103 GLY A O 1
ATOM 800 N N . TRP A 1 104 ? -11.147 2.047 -8.607 1.00 73.31 104 TRP A N 1
ATOM 801 C CA . TRP A 1 104 ? -11.588 3.443 -8.622 1.00 73.31 104 TRP A CA 1
ATOM 802 C C . TRP A 1 104 ? -12.903 3.622 -9.379 1.00 73.31 104 TRP A C 1
ATOM 804 O O . TRP A 1 104 ? -13.785 4.315 -8.884 1.00 73.31 104 TRP A O 1
ATOM 814 N N . GLY A 1 105 ? -13.069 2.937 -10.517 1.00 71.44 105 GLY A N 1
ATOM 815 C CA . GLY A 1 105 ? -14.312 2.955 -11.292 1.00 71.44 105 GLY A CA 1
ATOM 816 C C . GLY A 1 105 ? -15.523 2.436 -10.511 1.00 71.44 105 GLY A C 1
ATOM 817 O O . GLY A 1 105 ? -16.590 3.030 -10.593 1.00 71.44 105 GLY A O 1
ATOM 818 N N . TRP A 1 106 ? -15.366 1.380 -9.707 1.00 66.56 106 TRP A N 1
ATOM 819 C CA . TRP A 1 106 ? -16.458 0.856 -8.870 1.00 66.56 106 TRP A CA 1
ATOM 820 C C . TRP A 1 106 ? -16.766 1.740 -7.657 1.00 66.56 106 TRP A C 1
ATOM 822 O O . TRP A 1 106 ? -17.929 1.874 -7.300 1.00 66.56 106 TRP A O 1
ATOM 832 N N . ILE A 1 107 ? -15.751 2.356 -7.041 1.00 72.56 107 ILE A N 1
ATOM 833 C CA . ILE A 1 107 ? -15.940 3.274 -5.904 1.00 72.56 107 ILE A CA 1
ATOM 834 C C . ILE A 1 107 ? -16.591 4.587 -6.354 1.00 72.56 107 ILE A C 1
ATOM 836 O O . ILE A 1 107 ? -17.406 5.132 -5.626 1.00 72.56 107 ILE A O 1
ATOM 840 N N . THR A 1 108 ? -16.245 5.102 -7.538 1.00 69.94 108 THR A N 1
ATOM 841 C CA . THR A 1 108 ? -16.844 6.345 -8.067 1.00 69.94 108 THR A CA 1
ATOM 842 C C . THR A 1 108 ? -18.228 6.152 -8.679 1.00 69.94 108 THR A C 1
ATOM 844 O O . THR A 1 108 ? -18.949 7.133 -8.835 1.00 69.94 108 THR A O 1
ATOM 847 N N . ALA A 1 109 ? -18.599 4.924 -9.044 1.00 65.69 109 ALA A N 1
ATOM 848 C CA . ALA A 1 109 ? -19.926 4.613 -9.570 1.00 65.69 109 ALA A CA 1
ATOM 849 C C . ALA A 1 109 ? -20.962 4.265 -8.481 1.00 65.69 109 ALA A C 1
ATOM 851 O O . ALA A 1 109 ? -22.147 4.186 -8.803 1.00 65.69 109 ALA A O 1
ATOM 852 N N . ALA A 1 110 ? -20.522 4.021 -7.242 1.00 51.91 110 ALA A N 1
ATOM 853 C CA . ALA A 1 110 ? -21.368 3.769 -6.073 1.00 51.91 110 ALA A CA 1
ATOM 854 C C . ALA A 1 110 ? -21.763 5.081 -5.379 1.00 51.91 110 ALA A C 1
ATOM 856 O O . ALA A 1 110 ? -22.915 5.149 -4.897 1.00 51.91 110 ALA A O 1
#

pLDDT: mean 73.91, std 10.92, range [51.91, 96.12]

Secondary structure (DSSP, 8-state):
-PPP--PPP--PPPPPPPPPPP-----PPPPPPPPTTS--HHHHHHHHHHHHHHHHHHHHHHH-HHHHTPPPBTTTTB--TTT-SSGGGSTT-HHIIIIIIIIHHHHHH-

Organism: NCBI:txid2831512

Sequence (110 aa):
MPPPDNHPSRRSKPPSPSPNPPATTTTTPRPARNTPYLPTPTEFLLLALYPFLLLLGALYALLSPTTRNAPYDAASHSHPPAHAPSYFARKDNVFNTLFVKKGWGWITAA

InterPro domains:
  IPR019388 Fat storage-inducing transmembrane protein [PF10261] (85-110)
  IPR019388 Fat storage-inducing transmembrane protein [PTHR23129] (40-109)